Protein AF-A0A382LGD2-F1 (afdb_monomer_lite)

Foldseek 3Di:
DDPDQCCCCPVVVDDPVVSVVCVVCVVVVNNVVVVVVVVVVVVVVVVVVVVVVVVVVVPPPPVPPPPDPDPDDDDDD

Radius of gyration: 28.45 Å; chains: 1; bounding box: 56×29×83 Å

pLDDT: mean 72.33, std 18.51, range [41.53, 96.06]

Sequence (77 aa):
MGKKYNYFQQQLGLDEKTSEAIKILMDEGLLEPLLVELRDALEAEEYQNTTKEIGKNVDSNLEKTMEKMTPIEAELV

Organism: NCBI:txid408172

Structure (mmCIF, N/CA/C/O backbone):
data_AF-A0A382LGD2-F1
#
_entry.id   AF-A0A382LGD2-F1
#
loop_
_atom_site.group_PDB
_atom_site.id
_atom_site.type_symbol
_atom_site.label_atom_id
_atom_site.label_alt_id
_atom_site.label_comp_id
_atom_site.label_asym_id
_atom_site.label_entity_id
_atom_site.label_seq_id
_atom_site.pdbx_PDB_ins_code
_atom_site.Cartn_x
_atom_site.Cartn_y
_atom_site.Cartn_z
_atom_site.occupancy
_atom_site.B_iso_or_equiv
_atom_site.auth_seq_id
_atom_site.auth_comp_id
_atom_site.auth_asym_id
_atom_site.auth_atom_id
_atom_site.pdbx_PDB_model_num
ATOM 1 N N . MET A 1 1 ? 14.596 -1.956 -25.907 1.00 49.78 1 MET A N 1
ATOM 2 C CA . MET A 1 1 ? 13.470 -1.880 -24.950 1.00 49.78 1 MET A CA 1
ATOM 3 C C . MET A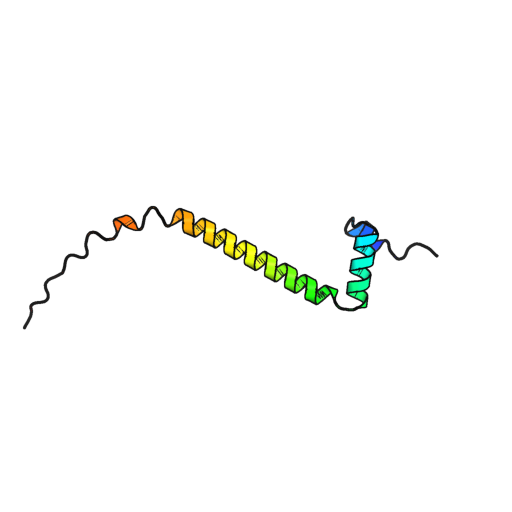 1 1 ? 13.879 -0.935 -23.837 1.00 49.78 1 MET A C 1
ATOM 5 O O . MET A 1 1 ? 14.886 -1.194 -23.205 1.00 49.78 1 MET A O 1
ATOM 9 N N . GLY A 1 2 ? 13.189 0.179 -23.625 1.00 54.09 2 GLY A N 1
ATOM 10 C CA . GLY A 1 2 ? 13.523 1.091 -22.530 1.00 54.09 2 GLY A CA 1
ATOM 11 C C . GLY A 1 2 ? 12.530 2.238 -22.505 1.00 54.09 2 GLY A C 1
ATOM 12 O O . GLY A 1 2 ? 12.118 2.676 -23.574 1.00 54.09 2 GLY A O 1
ATOM 13 N N . LYS A 1 3 ? 12.169 2.710 -21.308 1.00 54.56 3 LYS A N 1
ATOM 14 C CA . LYS A 1 3 ? 11.167 3.759 -21.012 1.00 54.56 3 LYS A CA 1
ATOM 15 C C . LYS A 1 3 ? 9.731 3.288 -20.732 1.00 54.56 3 LYS A C 1
ATOM 17 O O . LYS A 1 3 ? 8.789 3.891 -21.233 1.00 54.56 3 LYS A O 1
ATOM 22 N N . LYS A 1 4 ? 9.533 2.262 -19.896 1.00 56.47 4 LYS A N 1
ATOM 23 C CA . LYS A 1 4 ? 8.202 2.016 -19.294 1.00 56.47 4 LYS A CA 1
ATOM 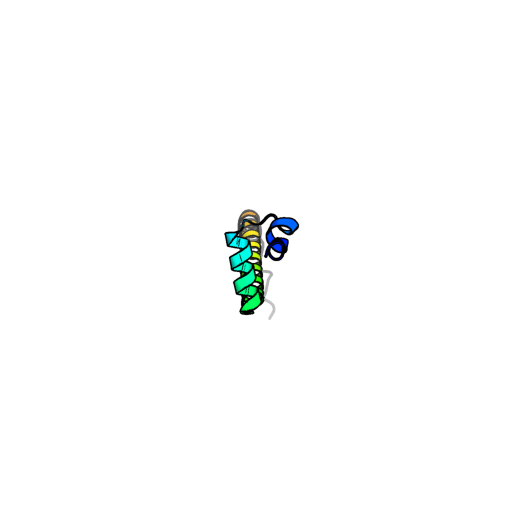24 C C . LYS A 1 4 ? 8.138 2.034 -17.763 1.00 56.47 4 LYS A C 1
ATOM 26 O O . LYS A 1 4 ? 7.039 2.099 -17.238 1.00 56.47 4 LYS A O 1
ATOM 31 N N . TYR A 1 5 ? 9.262 2.079 -17.046 1.00 58.59 5 TYR A N 1
ATOM 32 C CA . TYR A 1 5 ? 9.263 1.889 -15.582 1.00 58.59 5 TYR A CA 1
ATOM 33 C C . TYR A 1 5 ? 9.594 3.138 -14.764 1.00 58.59 5 TYR A C 1
ATOM 35 O O . TYR A 1 5 ? 9.925 3.052 -13.594 1.00 58.59 5 TYR A O 1
ATOM 43 N N . ASN A 1 6 ? 9.460 4.315 -15.373 1.00 65.31 6 ASN A N 1
ATOM 44 C CA . ASN A 1 6 ? 9.902 5.568 -14.768 1.00 65.31 6 ASN A CA 1
ATOM 45 C C . ASN A 1 6 ? 8.779 6.336 -14.050 1.00 65.31 6 ASN A C 1
ATOM 47 O O . ASN A 1 6 ? 9.015 7.441 -13.590 1.00 65.31 6 ASN A O 1
ATOM 51 N N . TYR A 1 7 ? 7.552 5.804 -13.972 1.00 76.62 7 TYR A N 1
ATOM 52 C CA . TYR A 1 7 ? 6.436 6.535 -13.358 1.00 76.62 7 TYR A CA 1
ATOM 53 C C . TYR A 1 7 ? 6.662 6.748 -11.855 1.00 76.62 7 TYR A C 1
ATOM 55 O O . TYR A 1 7 ? 6.715 7.885 -11.405 1.00 76.62 7 TYR A O 1
ATOM 63 N N . PHE A 1 8 ? 6.888 5.676 -11.092 1.00 80.69 8 PHE A N 1
ATOM 64 C CA . PHE A 1 8 ? 7.127 5.757 -9.645 1.00 80.69 8 PHE A CA 1
ATOM 65 C C . PHE A 1 8 ? 8.441 6.464 -9.305 1.00 80.69 8 PHE A C 1
ATOM 67 O O . PHE A 1 8 ? 8.489 7.283 -8.393 1.00 80.69 8 PHE A O 1
ATOM 74 N N . GLN A 1 9 ? 9.479 6.240 -10.108 1.00 81.00 9 GLN A N 1
ATOM 75 C CA . GLN A 1 9 ? 10.765 6.905 -9.930 1.00 81.00 9 GLN A CA 1
ATOM 76 C C . GLN A 1 9 ? 10.689 8.413 -10.222 1.00 81.00 9 GLN A C 1
ATOM 78 O O . GLN A 1 9 ? 11.213 9.211 -9.453 1.00 81.00 9 GLN A O 1
ATOM 83 N N . GLN A 1 10 ? 10.013 8.837 -11.299 1.00 81.81 10 GLN A N 1
ATOM 84 C CA . GLN A 1 10 ? 9.927 10.261 -11.668 1.00 81.81 10 GLN A CA 1
ATOM 85 C C . GLN A 1 10 ? 8.876 11.031 -10.879 1.00 81.81 10 GLN A C 1
ATOM 87 O O . GLN A 1 10 ? 9.097 12.198 -10.577 1.00 81.81 10 GLN A O 1
ATOM 92 N N . GLN A 1 11 ? 7.719 10.426 -10.607 1.00 83.88 11 GLN A N 1
ATOM 93 C CA . GLN A 1 11 ? 6.602 11.131 -9.973 1.00 83.88 11 GLN A CA 1
ATOM 94 C C . GLN A 1 11 ? 6.705 11.117 -8.454 1.00 83.88 11 GLN A C 1
ATOM 96 O O . GLN A 1 11 ? 6.352 12.101 -7.814 1.00 83.88 11 GLN A O 1
ATOM 101 N N . LEU A 1 12 ? 7.192 10.014 -7.882 1.00 83.88 12 LEU A N 1
ATOM 102 C CA . LEU A 1 12 ? 7.269 9.840 -6.433 1.00 83.88 12 LEU A CA 1
ATOM 103 C C . LEU A 1 12 ? 8.709 9.894 -5.907 1.00 83.88 12 LEU A C 1
ATOM 105 O O . LEU A 1 12 ? 8.914 9.793 -4.702 1.00 83.88 12 LEU A O 1
ATOM 109 N N . GLY A 1 13 ? 9.707 10.051 -6.785 1.00 87.88 13 GLY A N 1
ATOM 110 C CA . GLY A 1 13 ? 11.116 10.105 -6.384 1.00 87.88 13 GLY A CA 1
ATOM 111 C C . GLY A 1 13 ? 11.619 8.801 -5.763 1.00 87.88 13 GLY A C 1
ATOM 112 O O . GLY A 1 13 ? 12.592 8.819 -5.013 1.00 87.88 13 GLY A O 1
ATOM 113 N N . LEU A 1 14 ? 10.938 7.684 -6.028 1.00 87.69 14 LEU A N 1
ATOM 114 C CA . LEU A 1 14 ? 11.261 6.395 -5.429 1.00 87.69 14 LEU A CA 1
ATOM 115 C C . LEU A 1 14 ? 12.482 5.775 -6.104 1.00 87.69 14 LEU A C 1
ATOM 117 O O . LEU A 1 14 ? 12.690 5.918 -7.311 1.00 87.69 14 LEU A O 1
ATOM 121 N N . ASP A 1 15 ? 13.280 5.040 -5.335 1.00 90.56 15 ASP A N 1
ATOM 122 C CA . ASP A 1 15 ? 14.354 4.246 -5.915 1.00 90.56 15 ASP A CA 1
ATOM 123 C C . ASP A 1 15 ? 13.787 3.097 -6.769 1.00 90.56 15 ASP A C 1
ATOM 125 O O . ASP A 1 15 ? 12.593 2.779 -6.751 1.00 90.56 15 ASP A O 1
ATOM 129 N N . GLU A 1 16 ? 14.659 2.479 -7.561 1.00 87.25 16 GLU A N 1
ATOM 130 C CA . GLU A 1 16 ? 14.298 1.393 -8.473 1.00 87.25 16 GLU A CA 1
ATOM 131 C C . GLU A 1 16 ? 13.667 0.198 -7.760 1.00 87.25 16 GLU A C 1
ATOM 133 O O . GLU A 1 16 ? 12.626 -0.284 -8.203 1.00 87.25 16 GLU A O 1
ATOM 138 N N . LYS A 1 17 ? 14.221 -0.228 -6.621 1.00 90.38 17 LYS A N 1
ATOM 139 C CA . LYS A 1 17 ? 13.727 -1.414 -5.911 1.00 90.38 17 LYS A CA 1
ATOM 140 C C . LYS A 1 17 ? 12.354 -1.155 -5.316 1.00 90.38 17 LYS A C 1
ATOM 142 O O . LYS A 1 17 ? 11.464 -1.993 -5.440 1.00 90.38 17 LYS A O 1
ATOM 147 N N . THR A 1 18 ? 12.166 0.016 -4.714 1.00 90.38 18 THR A N 1
ATOM 148 C CA . THR A 1 18 ? 10.867 0.402 -4.150 1.00 90.38 18 THR A CA 1
ATOM 149 C C . THR A 1 18 ? 9.813 0.561 -5.246 1.00 90.38 18 THR A C 1
ATOM 151 O O . THR A 1 18 ? 8.680 0.110 -5.091 1.00 90.38 18 THR A O 1
ATOM 154 N N . SER A 1 19 ? 10.190 1.126 -6.394 1.00 89.69 19 SER A N 1
ATOM 155 C CA . SER A 1 19 ? 9.297 1.257 -7.551 1.00 89.69 19 SER A CA 1
ATOM 156 C C . SER A 1 19 ? 8.873 -0.098 -8.124 1.00 89.69 19 SER A C 1
ATOM 158 O O . SER A 1 19 ? 7.703 -0.285 -8.461 1.00 89.69 19 SER A O 1
ATOM 160 N N . GLU A 1 20 ? 9.802 -1.052 -8.230 1.00 90.06 20 GLU A N 1
ATOM 161 C CA . GLU A 1 20 ? 9.497 -2.415 -8.675 1.00 90.06 20 GLU A CA 1
ATOM 162 C C . GLU A 1 20 ? 8.618 -3.167 -7.675 1.00 90.06 20 GLU A C 1
ATOM 164 O O . GLU A 1 20 ? 7.659 -3.820 -8.087 1.00 90.06 20 GLU A O 1
ATOM 169 N N . ALA A 1 21 ? 8.888 -3.032 -6.376 1.00 92.25 21 ALA A N 1
ATOM 170 C CA . ALA A 1 21 ? 8.075 -3.649 -5.334 1.00 92.25 21 ALA A CA 1
ATOM 171 C C . ALA A 1 21 ? 6.625 -3.143 -5.376 1.00 92.25 21 ALA A C 1
ATOM 173 O O . ALA A 1 21 ? 5.697 -3.947 -5.415 1.00 92.25 21 ALA A O 1
ATOM 174 N N . ILE A 1 22 ? 6.415 -1.823 -5.458 1.00 90.62 22 ILE A N 1
ATOM 175 C CA . ILE A 1 22 ? 5.069 -1.238 -5.584 1.00 90.62 22 ILE A CA 1
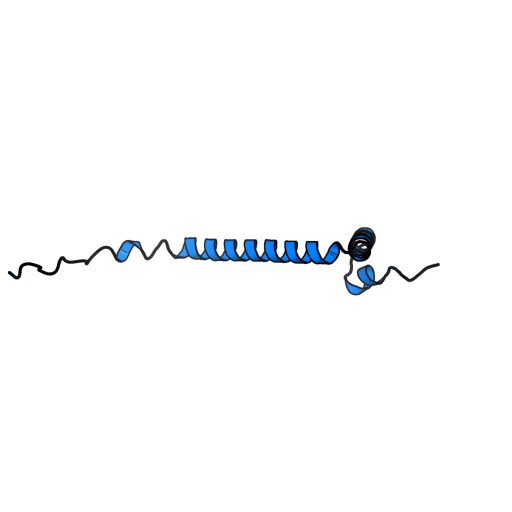ATOM 176 C C . ILE A 1 22 ? 4.371 -1.739 -6.847 1.00 90.62 22 ILE A C 1
ATOM 178 O O . ILE A 1 22 ? 3.181 -2.042 -6.811 1.00 90.62 22 ILE A O 1
ATOM 182 N N . LYS A 1 23 ? 5.098 -1.866 -7.961 1.00 88.06 23 LYS A N 1
ATOM 183 C CA . LYS A 1 23 ? 4.537 -2.410 -9.198 1.00 88.06 23 LYS A CA 1
ATOM 184 C C . LYS A 1 23 ? 4.053 -3.849 -9.020 1.00 88.06 23 LYS A C 1
ATOM 186 O O . LYS A 1 23 ? 2.931 -4.138 -9.413 1.00 88.06 23 LYS A O 1
ATOM 191 N N . ILE A 1 24 ? 4.866 -4.719 -8.423 1.00 92.88 24 ILE A N 1
ATOM 192 C CA . ILE A 1 24 ? 4.470 -6.106 -8.142 1.00 92.88 24 ILE A CA 1
ATOM 193 C C . ILE A 1 24 ? 3.208 -6.120 -7.273 1.00 92.88 24 ILE A C 1
ATOM 195 O O . ILE A 1 24 ? 2.245 -6.798 -7.607 1.00 92.88 24 ILE A O 1
ATOM 199 N N . LEU A 1 25 ? 3.164 -5.294 -6.225 1.00 93.38 25 LEU A N 1
ATOM 200 C CA . LEU A 1 25 ? 2.000 -5.201 -5.342 1.00 93.38 25 LEU A CA 1
ATOM 201 C C . LEU A 1 25 ? 0.740 -4.688 -6.056 1.00 93.38 25 LEU A C 1
ATOM 203 O O . LEU A 1 25 ? -0.359 -5.132 -5.732 1.00 93.38 25 LEU A O 1
ATOM 207 N N . MET A 1 26 ? 0.862 -3.775 -7.024 1.00 90.56 26 MET A N 1
ATOM 208 C CA . MET A 1 26 ? -0.273 -3.374 -7.868 1.00 90.56 26 MET A CA 1
ATOM 209 C C . MET A 1 26 ? -0.709 -4.489 -8.816 1.00 90.56 26 MET A C 1
ATOM 211 O O . MET A 1 26 ? -1.906 -4.739 -8.931 1.00 90.56 26 MET A O 1
ATOM 215 N N . ASP A 1 27 ? 0.242 -5.143 -9.488 1.00 92.50 27 ASP A N 1
ATOM 216 C CA . ASP A 1 27 ? -0.029 -6.217 -10.451 1.00 92.50 27 ASP A CA 1
ATOM 217 C C . ASP A 1 27 ? -0.688 -7.428 -9.751 1.00 92.50 27 ASP A C 1
ATOM 219 O O . ASP A 1 27 ? -1.545 -8.093 -10.333 1.00 92.50 27 ASP A O 1
ATOM 223 N N . GLU A 1 28 ? -0.344 -7.677 -8.483 1.00 95.12 28 GLU A N 1
ATOM 224 C CA . GLU A 1 28 ? -0.939 -8.711 -7.624 1.00 95.12 28 GLU A CA 1
ATOM 225 C C . GLU A 1 28 ? -2.222 -8.253 -6.899 1.00 95.12 28 GLU A C 1
ATOM 227 O O . GLU A 1 28 ? -2.873 -9.059 -6.236 1.00 95.12 28 GLU A O 1
ATOM 232 N N . GLY A 1 29 ? -2.609 -6.976 -7.012 1.00 93.88 29 GLY A N 1
ATOM 233 C CA . GLY A 1 29 ? -3.790 -6.421 -6.336 1.00 93.88 29 GLY A CA 1
ATOM 234 C C . GLY A 1 29 ? -3.658 -6.302 -4.810 1.00 93.88 29 GLY A C 1
ATOM 235 O O . GLY A 1 29 ? -4.658 -6.160 -4.112 1.00 93.88 29 GLY A O 1
ATOM 236 N N . LEU A 1 30 ? -2.434 -6.356 -4.284 1.00 96.06 30 LEU A N 1
ATOM 237 C CA . LEU A 1 30 ? -2.121 -6.290 -2.852 1.00 96.06 30 LEU A CA 1
ATOM 238 C C . LEU A 1 30 ? -1.837 -4.868 -2.357 1.00 96.06 30 LEU A C 1
ATOM 240 O O . LEU A 1 30 ? -1.774 -4.643 -1.149 1.00 96.06 30 LEU A O 1
ATOM 244 N N . LEU A 1 31 ? -1.668 -3.901 -3.265 1.00 93.38 31 LEU A N 1
ATOM 245 C CA . LEU A 1 31 ? -1.335 -2.534 -2.872 1.00 93.38 31 LEU A CA 1
ATOM 246 C C . LEU A 1 31 ? -2.467 -1.859 -2.079 1.00 93.38 31 LEU A C 1
ATOM 248 O O . LEU A 1 31 ? -2.196 -1.236 -1.058 1.00 93.38 31 LEU A O 1
ATOM 252 N N . GLU A 1 32 ? -3.724 -1.981 -2.517 1.00 93.19 32 GLU A N 1
ATOM 253 C CA . GLU A 1 32 ? -4.852 -1.314 -1.850 1.00 93.19 32 GLU A CA 1
ATOM 254 C C . GLU A 1 32 ? -5.066 -1.786 -0.399 1.00 93.19 32 GLU A C 1
ATOM 256 O O . GLU A 1 32 ? -5.129 -0.920 0.478 1.00 93.19 32 GLU A O 1
ATOM 261 N N . PRO A 1 33 ? -5.110 -3.102 -0.094 1.00 95.38 33 PRO A N 1
ATOM 262 C CA . PRO A 1 33 ? -5.227 -3.577 1.286 1.00 95.38 33 PRO A CA 1
ATOM 263 C C . PRO A 1 33 ? -4.124 -3.041 2.206 1.00 95.38 33 PRO A C 1
ATOM 265 O O . PRO A 1 33 ? -4.415 -2.539 3.289 1.00 95.38 33 PRO A O 1
ATOM 268 N N . LEU A 1 34 ? -2.868 -3.069 1.748 1.00 95.31 34 LEU A N 1
ATOM 269 C CA . LEU A 1 34 ? -1.724 -2.605 2.537 1.00 95.31 34 LEU A 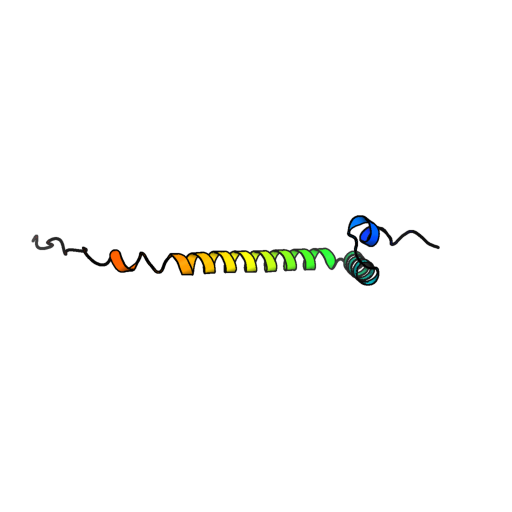CA 1
ATOM 270 C C . LEU A 1 34 ? -1.783 -1.099 2.829 1.00 95.31 34 LEU A C 1
ATOM 272 O O . LEU A 1 34 ? -1.395 -0.664 3.912 1.00 95.31 34 LEU A O 1
ATOM 276 N N . LEU A 1 35 ? -2.276 -0.292 1.884 1.00 94.00 35 LEU A N 1
ATOM 277 C CA . LEU A 1 35 ? -2.439 1.150 2.092 1.00 94.00 35 LEU A CA 1
ATOM 278 C C . LEU A 1 35 ? -3.552 1.470 3.100 1.00 94.00 35 LEU A C 1
ATOM 280 O O . LEU A 1 35 ? -3.416 2.427 3.863 1.00 94.00 35 LEU A O 1
ATOM 284 N N . VAL A 1 36 ? -4.629 0.678 3.122 1.00 94.88 36 VAL A N 1
ATOM 285 C CA . VAL A 1 36 ? -5.701 0.813 4.122 1.00 94.88 36 VAL A CA 1
ATOM 286 C C . VAL A 1 36 ? -5.178 0.463 5.512 1.00 94.88 36 VAL A C 1
ATOM 288 O O . VAL A 1 36 ? -5.331 1.264 6.430 1.00 94.88 36 VAL A O 1
ATOM 291 N N . GLU A 1 37 ? -4.493 -0.674 5.652 1.00 95.06 37 GLU A N 1
ATOM 292 C CA . GLU A 1 37 ? -3.907 -1.090 6.931 1.00 95.06 37 GLU A CA 1
ATOM 293 C C . GLU A 1 37 ? -2.903 -0.061 7.468 1.00 95.06 37 GLU A C 1
ATOM 295 O O . GLU A 1 37 ? -2.925 0.266 8.655 1.00 95.06 37 GLU A O 1
ATOM 300 N N . LEU A 1 38 ? -2.054 0.500 6.599 1.00 93.44 38 LEU A N 1
ATOM 301 C CA . LEU A 1 38 ? -1.098 1.536 6.990 1.00 93.44 38 LEU A CA 1
ATOM 302 C C . LEU A 1 38 ? -1.801 2.802 7.494 1.00 93.44 38 LEU A C 1
ATOM 304 O O . LEU A 1 38 ? -1.380 3.373 8.499 1.00 93.44 38 LEU A O 1
ATOM 308 N N . ARG A 1 39 ? -2.866 3.245 6.814 1.00 93.06 39 ARG A N 1
ATOM 309 C CA . ARG A 1 39 ? -3.661 4.395 7.263 1.00 93.06 39 ARG A CA 1
ATOM 310 C C . ARG A 1 39 ? -4.255 4.131 8.641 1.00 93.06 39 ARG A C 1
ATOM 312 O O . ARG A 1 39 ? -4.116 4.975 9.518 1.00 93.06 39 ARG A O 1
ATOM 319 N N . ASP A 1 40 ? -4.885 2.977 8.823 1.00 93.06 40 ASP A N 1
ATOM 320 C CA . ASP A 1 40 ? -5.570 2.641 10.070 1.00 93.06 40 ASP A CA 1
ATOM 321 C C . ASP A 1 40 ? -4.572 2.530 11.238 1.00 93.06 40 ASP A C 1
ATOM 323 O O . ASP A 1 40 ? -4.858 2.978 12.350 1.00 93.06 40 ASP A O 1
ATOM 327 N N . ALA A 1 41 ? -3.368 2.004 10.984 1.00 93.12 41 ALA A N 1
ATOM 328 C CA . ALA A 1 41 ? -2.285 1.975 11.965 1.00 93.12 41 ALA A CA 1
ATOM 329 C C . ALA A 1 41 ? -1.815 3.388 12.355 1.00 93.12 41 ALA A C 1
ATOM 331 O O . ALA A 1 41 ? -1.692 3.685 13.544 1.00 93.12 41 ALA A O 1
ATOM 332 N N . LEU A 1 42 ? -1.601 4.272 11.375 1.00 90.12 42 LEU A N 1
ATOM 333 C CA . LEU A 1 42 ? -1.189 5.659 11.623 1.00 90.12 42 LEU A CA 1
ATOM 334 C C . LEU A 1 42 ? -2.268 6.459 12.365 1.00 90.12 42 LEU A C 1
ATOM 336 O O . LEU A 1 42 ? -1.957 7.205 13.292 1.00 90.12 42 LEU A O 1
ATOM 340 N N . GLU A 1 43 ? -3.534 6.273 11.997 1.00 86.88 43 GLU A N 1
ATOM 341 C CA . GLU A 1 43 ? -4.673 6.893 12.673 1.00 86.88 43 GLU A CA 1
ATOM 342 C C . GLU A 1 43 ? -4.755 6.425 14.134 1.00 86.88 43 GLU A C 1
ATOM 344 O O . GLU A 1 43 ? -4.855 7.244 15.051 1.00 86.88 43 GLU A O 1
ATOM 349 N N . ALA A 1 44 ? -4.614 5.120 14.389 1.00 84.62 44 ALA A N 1
ATOM 350 C CA . ALA A 1 44 ? -4.575 4.585 15.747 1.00 84.62 44 ALA A CA 1
ATOM 351 C C . ALA A 1 44 ? -3.410 5.160 16.577 1.00 84.62 44 ALA A C 1
ATOM 353 O O . ALA A 1 44 ? -3.599 5.478 17.756 1.00 84.62 44 ALA A O 1
ATOM 354 N N . GLU A 1 45 ? -2.225 5.334 15.987 1.00 79.94 45 GLU A N 1
ATOM 355 C CA . GLU A 1 45 ? -1.086 5.981 16.652 1.00 79.94 45 GLU A CA 1
ATOM 356 C C . GLU A 1 45 ? -1.374 7.452 17.011 1.00 79.94 45 GLU A C 1
ATOM 358 O O . GLU A 1 45 ? -1.054 7.896 18.121 1.00 79.94 45 GLU A O 1
ATOM 363 N N . GLU A 1 46 ? -2.037 8.203 16.130 1.00 75.00 46 GLU A N 1
ATOM 364 C CA . GLU A 1 46 ? -2.416 9.601 16.375 1.00 75.00 46 GLU A CA 1
ATOM 365 C C . GLU A 1 46 ? -3.476 9.739 17.488 1.00 75.00 46 GLU A C 1
ATOM 367 O O . GLU A 1 46 ? -3.346 10.585 18.387 1.00 75.00 46 GLU A O 1
ATOM 372 N N . TYR A 1 47 ? -4.478 8.853 17.515 1.00 67.56 47 TYR A N 1
ATOM 373 C CA . TYR A 1 47 ? -5.470 8.786 18.599 1.00 67.56 47 TYR A CA 1
ATOM 374 C C . TYR A 1 47 ? -4.841 8.448 19.965 1.00 67.56 47 TYR A C 1
ATOM 376 O O . TYR A 1 47 ? -5.251 8.979 21.005 1.00 67.56 47 TYR A O 1
ATOM 384 N N . GLN A 1 48 ? -3.817 7.591 19.993 1.00 61.06 48 GLN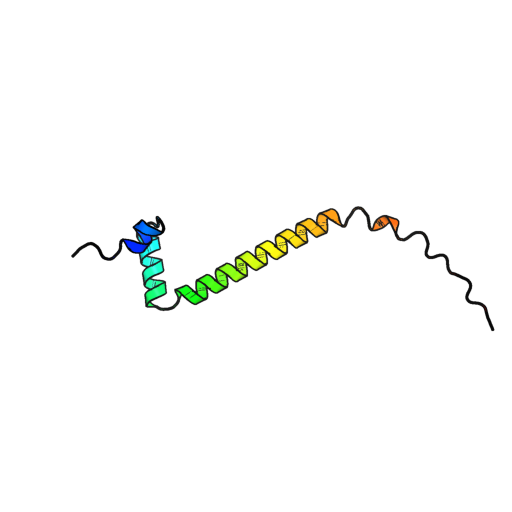 A N 1
ATOM 385 C CA . GLN A 1 48 ? -3.093 7.276 21.230 1.00 61.06 48 GLN A CA 1
ATOM 386 C C . GLN A 1 48 ? -2.215 8.442 21.703 1.00 61.06 48 GLN A C 1
ATOM 388 O O . GLN A 1 48 ? -2.136 8.705 22.909 1.00 61.06 48 GLN A O 1
ATOM 393 N N . ASN A 1 49 ? -1.589 9.179 20.782 1.00 60.09 49 ASN A N 1
ATOM 394 C CA . ASN A 1 49 ? -0.790 10.354 21.135 1.00 60.09 49 ASN A CA 1
ATOM 395 C C . ASN A 1 49 ? -1.648 11.500 21.694 1.00 60.09 49 ASN A C 1
ATOM 397 O O . ASN A 1 49 ? -1.277 12.090 22.709 1.00 60.09 49 ASN A O 1
ATOM 401 N N . THR A 1 50 ? -2.822 11.769 21.119 1.00 59.25 50 THR A N 1
ATOM 402 C CA . THR A 1 50 ? -3.755 12.787 21.645 1.00 59.25 50 THR A CA 1
ATOM 403 C C . THR A 1 50 ? -4.330 12.411 23.014 1.00 59.25 50 THR A C 1
ATOM 405 O O . THR A 1 50 ? -4.409 13.256 23.907 1.00 59.25 50 THR A O 1
ATOM 408 N N . THR A 1 51 ? -4.646 11.134 23.241 1.00 56.03 51 THR A N 1
ATOM 409 C CA . THR A 1 51 ? -5.118 10.653 24.553 1.00 56.03 51 THR A CA 1
ATOM 410 C C . THR A 1 51 ? -4.024 10.744 25.628 1.00 56.03 51 THR A C 1
ATOM 412 O O . THR A 1 51 ? -4.306 11.123 26.767 1.00 56.03 51 THR A O 1
ATOM 415 N N . LYS A 1 52 ? -2.756 10.474 25.279 1.00 57.19 52 LYS A N 1
ATOM 416 C CA . LYS A 1 52 ? -1.608 10.674 26.187 1.00 57.19 52 LYS A CA 1
ATOM 417 C C . LYS A 1 52 ? -1.366 12.143 26.540 1.00 57.19 52 LYS A C 1
ATOM 419 O O . LYS A 1 52 ? -0.977 12.424 27.672 1.00 57.19 52 LYS A O 1
ATOM 424 N N . GLU A 1 53 ? -1.583 13.067 25.608 1.00 55.09 53 GLU A N 1
ATOM 425 C CA . GLU A 1 53 ? -1.468 14.513 25.860 1.00 55.09 53 GLU A CA 1
ATOM 426 C C . GLU A 1 53 ? -2.594 15.018 26.783 1.00 55.09 53 GLU A C 1
ATOM 428 O O . GLU A 1 53 ? -2.339 15.824 27.680 1.00 55.09 53 GLU A O 1
ATOM 433 N N . ILE A 1 54 ? -3.817 14.487 26.642 1.00 54.50 54 ILE A N 1
ATOM 434 C CA . ILE A 1 54 ? -4.946 14.780 27.543 1.00 54.50 54 ILE A CA 1
ATOM 435 C C . ILE A 1 54 ? -4.692 14.202 28.944 1.00 54.50 54 ILE A C 1
ATOM 437 O O . ILE A 1 54 ? -4.831 14.906 29.940 1.00 54.50 54 ILE A O 1
ATOM 441 N N . GLY A 1 55 ? -4.211 12.961 29.050 1.00 51.66 55 GLY A N 1
ATOM 442 C CA . GLY A 1 55 ? -3.900 12.338 30.344 1.00 51.66 55 GLY A CA 1
ATOM 443 C C . GLY A 1 55 ? -2.855 13.091 31.181 1.00 51.66 55 GLY A C 1
ATOM 444 O O . GLY A 1 55 ? -2.882 13.004 32.402 1.00 51.66 55 GLY A O 1
ATOM 445 N N . LYS A 1 56 ? -1.968 13.876 30.554 1.00 53.34 56 LYS A N 1
ATOM 446 C CA . LYS A 1 56 ? -0.972 14.702 31.262 1.00 53.34 56 LYS A CA 1
ATOM 447 C C . LYS A 1 56 ? -1.496 16.063 31.724 1.00 53.34 56 LYS A C 1
ATOM 449 O O . LYS A 1 56 ? -0.875 16.671 32.590 1.00 53.34 56 LYS A O 1
ATOM 454 N N . ASN A 1 57 ? -2.593 16.564 31.151 1.00 52.44 57 ASN A N 1
ATOM 455 C CA . ASN A 1 57 ? -3.161 17.871 31.506 1.00 52.44 57 ASN A CA 1
ATOM 456 C C . ASN A 1 57 ? -4.383 17.783 32.439 1.00 52.44 57 ASN A C 1
ATOM 458 O O . ASN A 1 57 ? -4.759 18.786 33.049 1.00 52.44 57 ASN A O 1
ATOM 462 N N . VAL A 1 58 ? -4.960 16.589 32.609 1.00 52.12 58 VAL A N 1
ATOM 463 C CA . VAL A 1 58 ? -6.103 16.345 33.508 1.00 52.12 58 VAL A CA 1
ATOM 464 C C . VAL A 1 58 ? -5.667 16.097 34.967 1.00 52.12 58 VAL A C 1
ATOM 466 O O . VAL A 1 58 ? -6.505 16.066 35.863 1.00 52.12 58 VAL A O 1
ATOM 469 N N . ASP A 1 59 ? -4.365 16.031 35.255 1.00 55.69 59 ASP A N 1
ATOM 470 C CA . ASP A 1 59 ? -3.838 15.640 36.576 1.00 55.69 59 ASP A CA 1
ATOM 471 C C . ASP A 1 59 ? -3.537 16.810 37.539 1.00 55.69 59 ASP A C 1
ATOM 473 O O . ASP A 1 59 ? -2.764 16.683 38.483 1.00 55.69 59 ASP A O 1
ATOM 477 N N . SER A 1 60 ? -4.110 18.001 37.324 1.00 54.53 60 SER A N 1
ATOM 478 C CA . SER A 1 60 ? -3.881 19.148 38.237 1.00 54.53 60 SER A CA 1
ATOM 479 C C . SER A 1 60 ? -5.137 19.888 38.693 1.00 54.53 60 SER A C 1
ATOM 481 O O . SER A 1 60 ? -5.037 20.793 39.519 1.00 54.53 60 SER A O 1
ATOM 483 N N . ASN A 1 61 ? -6.323 19.532 38.187 1.00 52.56 61 ASN A N 1
ATOM 484 C CA . ASN A 1 61 ? -7.577 20.195 38.578 1.00 52.56 61 ASN A CA 1
ATOM 485 C C . ASN A 1 61 ? -8.625 19.270 39.211 1.00 52.56 61 ASN A C 1
ATOM 487 O O . ASN A 1 61 ? -9.603 19.777 39.755 1.00 52.56 61 ASN A O 1
ATOM 491 N N . LEU A 1 62 ? -8.430 17.945 39.208 1.00 49.53 62 LEU A N 1
ATOM 492 C CA . LEU A 1 62 ? -9.403 17.018 39.799 1.00 49.53 62 LEU A CA 1
ATOM 493 C C . LEU A 1 62 ? -9.344 16.977 41.340 1.00 49.53 62 LEU A C 1
ATOM 495 O O . LEU A 1 62 ? -10.328 16.630 41.988 1.00 49.53 62 LEU A O 1
ATOM 499 N N . GLU A 1 63 ? -8.236 17.412 41.945 1.00 49.44 63 GLU A N 1
ATOM 500 C CA . GLU A 1 63 ? -8.050 17.386 43.404 1.00 49.44 63 GLU A CA 1
ATOM 501 C C . GLU A 1 63 ? -8.853 18.468 44.159 1.00 49.44 63 GLU A C 1
ATOM 503 O O . GLU A 1 63 ? -8.926 18.442 45.384 1.00 49.44 63 GLU A O 1
ATOM 508 N N . LYS A 1 64 ? -9.502 19.416 43.460 1.00 52.22 64 LYS A N 1
ATOM 509 C CA . LYS A 1 64 ? -10.222 20.544 44.093 1.00 52.22 64 LYS A CA 1
ATOM 510 C C . LYS A 1 64 ? -11.746 20.437 44.144 1.00 52.22 64 LYS A C 1
ATOM 512 O O . LYS A 1 64 ? -12.378 21.306 44.736 1.00 52.22 64 LYS A O 1
ATOM 517 N N . THR A 1 65 ? -12.355 19.395 43.582 1.00 49.47 65 THR A N 1
ATOM 518 C CA . THR A 1 65 ? -13.828 19.254 43.551 1.00 49.47 65 THR A CA 1
ATOM 519 C C . THR A 1 65 ? -14.406 18.259 44.561 1.00 49.47 65 THR A C 1
ATOM 521 O O . THR A 1 65 ? -15.610 18.028 44.550 1.00 49.47 65 THR A O 1
ATOM 524 N N . MET A 1 66 ? -13.591 17.701 45.466 1.00 52.12 66 MET A N 1
ATOM 525 C CA . MET A 1 66 ? -14.070 16.820 46.548 1.00 52.12 66 MET A CA 1
ATOM 526 C C . MET A 1 66 ? -14.398 17.536 47.871 1.00 52.12 66 MET A C 1
ATOM 528 O O . MET A 1 66 ? -14.939 16.906 48.777 1.00 52.12 66 MET A O 1
ATOM 532 N N . GLU A 1 67 ? -14.153 18.844 47.997 1.00 51.28 67 GLU A N 1
ATOM 533 C CA . GLU A 1 67 ? -14.670 19.640 49.117 1.00 51.28 67 GLU A CA 1
ATOM 534 C C . GLU A 1 67 ? -15.975 20.334 48.703 1.00 51.28 67 GLU A C 1
ATOM 536 O O . GLU A 1 67 ? -15.975 21.149 47.785 1.00 51.28 67 GLU A O 1
ATOM 541 N N . LYS A 1 68 ? -17.064 20.073 49.442 1.00 51.91 68 LYS A N 1
ATOM 542 C CA . LYS A 1 68 ? -18.435 20.627 49.310 1.00 51.91 68 LYS A CA 1
ATOM 543 C C . LYS A 1 68 ? -19.462 19.769 48.553 1.00 51.91 68 LYS A C 1
ATOM 545 O O . LYS A 1 68 ? -20.263 20.287 47.784 1.00 51.91 68 LYS A O 1
ATOM 550 N N . MET A 1 69 ? -19.575 18.487 48.895 1.00 50.78 69 MET A N 1
ATOM 551 C CA . MET A 1 69 ? -20.915 17.913 49.099 1.00 50.78 69 MET A CA 1
ATOM 552 C C . MET A 1 69 ? -21.224 17.953 50.597 1.00 50.78 69 MET A C 1
ATOM 554 O O . MET A 1 69 ? -20.955 17.014 51.338 1.00 50.78 69 MET A O 1
ATOM 558 N N . THR A 1 70 ? -21.732 19.092 51.063 1.00 54.75 70 THR A N 1
ATOM 559 C CA . THR A 1 70 ? -22.408 19.186 52.361 1.00 54.75 70 THR A CA 1
ATOM 560 C C . THR A 1 70 ? -23.668 18.316 52.303 1.00 54.75 70 THR A C 1
ATOM 562 O O . THR A 1 70 ? -24.445 18.506 51.361 1.00 54.75 70 THR A O 1
ATOM 565 N N . PRO A 1 71 ? -23.910 17.383 53.243 1.00 47.62 71 PRO A N 1
ATOM 566 C CA . PRO A 1 71 ? -25.161 16.640 53.265 1.00 47.62 71 PRO A CA 1
ATOM 567 C C . PRO A 1 71 ? -26.271 17.617 53.656 1.00 47.62 71 PRO A C 1
ATOM 569 O O . PRO A 1 71 ? -26.365 18.048 54.802 1.00 47.62 71 PRO A O 1
ATOM 572 N N . ILE A 1 72 ? -27.054 18.029 52.662 1.00 56.31 72 ILE A N 1
ATOM 573 C CA . ILE A 1 72 ? -28.294 18.769 52.868 1.00 56.31 72 ILE A CA 1
ATOM 574 C C . ILE A 1 72 ? -29.272 17.823 53.568 1.00 56.31 72 ILE A C 1
ATOM 576 O O . ILE A 1 72 ? -29.443 16.674 53.164 1.00 56.31 72 ILE A O 1
ATOM 580 N N . GLU A 1 73 ? -29.846 18.348 54.643 1.00 52.50 73 GLU A N 1
ATOM 581 C CA . GLU A 1 73 ? -30.853 17.785 55.532 1.00 52.50 73 GLU A CA 1
ATOM 582 C C . GLU A 1 73 ? -31.889 16.927 54.790 1.00 52.50 73 GLU A C 1
ATOM 584 O O . GLU A 1 73 ? -32.679 17.420 53.987 1.00 52.50 73 GLU A O 1
ATOM 589 N N . ALA A 1 74 ? -31.902 15.631 55.095 1.00 52.66 74 ALA A N 1
ATOM 590 C CA . ALA A 1 74 ? -32.981 14.718 54.748 1.00 52.66 74 ALA A CA 1
ATOM 591 C C . ALA A 1 74 ? -33.526 14.093 56.041 1.00 52.66 74 ALA A C 1
ATOM 593 O O . ALA A 1 74 ? -33.302 12.920 56.318 1.00 52.66 74 ALA A O 1
ATOM 594 N N . GLU A 1 75 ? -34.223 14.899 56.842 1.00 47.69 75 GLU A N 1
ATOM 595 C CA . GLU A 1 75 ? -35.172 14.410 57.845 1.00 47.69 75 GLU A CA 1
ATOM 596 C C . GLU A 1 75 ? -36.460 15.228 57.698 1.00 47.69 75 GLU A C 1
ATOM 598 O O . GLU A 1 75 ? -36.619 16.328 58.223 1.00 47.69 75 GLU A O 1
ATOM 603 N N . LEU A 1 76 ? -37.359 14.706 56.870 1.00 49.91 76 LEU A N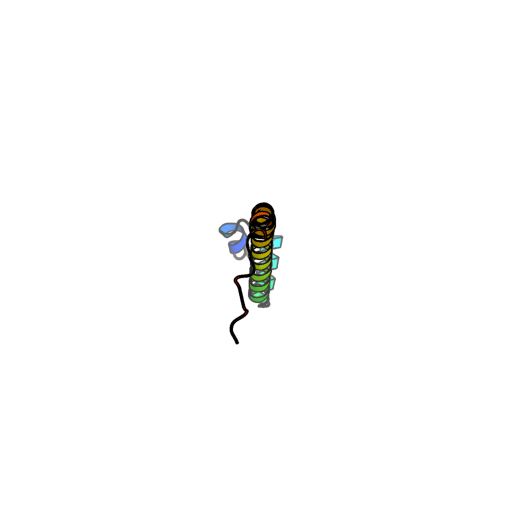 1
ATOM 604 C CA . LEU A 1 76 ? -38.752 15.111 56.808 1.00 49.91 76 LEU A CA 1
ATOM 605 C C . LEU A 1 76 ? -39.540 13.804 56.708 1.00 49.91 76 LEU A C 1
ATOM 607 O O . LEU A 1 76 ? -39.335 13.044 55.758 1.00 49.91 76 LEU A O 1
ATOM 611 N N . VAL A 1 77 ? -40.427 13.623 57.694 1.00 41.53 77 VAL A N 1
ATOM 612 C CA . VAL A 1 77 ? -41.321 12.488 58.010 1.00 41.53 77 VAL A CA 1
ATOM 613 C C . VAL A 1 77 ? -40.820 11.562 59.115 1.00 41.53 77 VAL A C 1
ATOM 615 O O . VAL A 1 77 ? -39.893 10.763 58.874 1.00 41.53 77 VAL A O 1
#

Secondary structure (DSSP, 8-state):
---SS-HHHHHH---HHHHHHHHHHHHTT-HHHHHHHHHHHHHHHHHHHHHHHHHHHSTTTGGGSSS----------